Protein AF-A0A843MIG0-F1 (afdb_monomer_lite)

pLDDT: mean 86.71, std 9.99, range [54.41, 96.5]

Radius of gyration: 12.42 Å; chains: 1; bounding box: 36×25×33 Å

Secondary structure (DSSP, 8-state):
-HHHHHH--TT-EEEEEETTEEEEEEEEEEE--BTTTTB--EEEEEE--SS---EEEEEHHHHTTTEEEEEEEETTEEEEEE---

Sequence (85 aa):
IEYVRETVQIRDILEISYNRILAPGEVLNIISEDEETGEGLRVSLQLNGEILNQVVDVDFKEIKDDLLELRHIKGDKITIVEVYD

Structure (mmCIF, N/CA/C/O backbone):
data_AF-A0A843MIG0-F1
#
_entry.id   AF-A0A843MIG0-F1
#
loop_
_atom_site.group_PDB
_atom_site.id
_atom_site.type_symbol
_atom_site.label_atom_id
_atom_site.label_alt_id
_atom_site.label_comp_id
_atom_site.label_asym_id
_atom_site.label_entity_id
_atom_site.label_seq_id
_atom_site.pdbx_PDB_ins_code
_atom_site.Cartn_x
_atom_site.Cartn_y
_atom_site.Cartn_z
_atom_site.occupancy
_atom_site.B_iso_or_equiv
_atom_site.auth_seq_id
_atom_site.auth_comp_id
_atom_site.auth_asym_id
_atom_site.auth_atom_id
_atom_site.pdbx_PDB_model_num
ATOM 1 N N . ILE A 1 1 ? 0.786 2.313 -9.333 1.00 83.31 1 ILE A N 1
ATOM 2 C CA . ILE A 1 1 ? 1.867 2.862 -8.472 1.00 83.31 1 ILE A CA 1
ATOM 3 C C . ILE A 1 1 ? 1.703 4.366 -8.266 1.00 83.31 1 ILE A C 1
ATOM 5 O O . ILE A 1 1 ? 1.591 4.765 -7.117 1.00 83.31 1 ILE A O 1
ATOM 9 N N . GLU A 1 2 ? 1.586 5.174 -9.330 1.00 87.56 2 GLU A N 1
ATOM 10 C CA . GLU A 1 2 ? 1.400 6.643 -9.250 1.00 87.56 2 GLU A CA 1
ATOM 11 C C . GLU A 1 2 ? 0.382 7.090 -8.189 1.00 87.56 2 GLU A C 1
ATOM 13 O O . GLU A 1 2 ? 0.688 7.894 -7.318 1.00 87.56 2 GLU A O 1
ATOM 18 N N . TYR A 1 3 ? -0.801 6.469 -8.184 1.00 90.69 3 TYR A N 1
ATOM 19 C CA . TYR A 1 3 ? -1.849 6.772 -7.209 1.00 90.69 3 TYR A CA 1
ATOM 20 C C . TYR A 1 3 ? -1.380 6.666 -5.749 1.00 90.69 3 TYR A C 1
ATOM 22 O O . TYR A 1 3 ? -1.714 7.518 -4.928 1.00 90.69 3 TYR A O 1
ATOM 30 N N . VAL A 1 4 ? -0.602 5.627 -5.420 1.00 89.81 4 VAL A N 1
ATOM 31 C CA . VAL A 1 4 ? -0.071 5.432 -4.064 1.00 89.81 4 VAL A CA 1
ATOM 32 C C . VAL A 1 4 ? 0.877 6.576 -3.721 1.00 89.81 4 VAL A C 1
ATOM 34 O O . VAL A 1 4 ? 0.750 7.166 -2.655 1.00 89.81 4 VAL A O 1
ATOM 37 N N . ARG A 1 5 ? 1.759 6.943 -4.656 1.00 90.25 5 ARG A N 1
ATOM 38 C CA . ARG A 1 5 ? 2.734 8.024 -4.486 1.00 90.25 5 ARG A CA 1
ATOM 39 C C . ARG A 1 5 ? 2.070 9.381 -4.238 1.00 90.25 5 ARG A C 1
ATOM 41 O O . ARG A 1 5 ? 2.521 10.136 -3.384 1.00 90.25 5 ARG A O 1
ATOM 48 N N . GLU A 1 6 ? 1.014 9.695 -4.981 1.00 92.69 6 GLU A N 1
ATOM 49 C CA . GLU A 1 6 ? 0.403 11.029 -4.961 1.00 92.69 6 GLU A CA 1
ATOM 50 C C . GLU A 1 6 ? -0.698 11.192 -3.906 1.00 92.69 6 GLU A C 1
ATOM 52 O O . GLU A 1 6 ? -0.969 12.309 -3.464 1.00 92.69 6 GLU A O 1
ATOM 57 N N . THR A 1 7 ? -1.371 10.100 -3.525 1.00 93.69 7 THR A N 1
ATOM 58 C CA . THR A 1 7 ? -2.635 10.181 -2.770 1.00 93.69 7 THR A CA 1
ATOM 59 C C . THR A 1 7 ? -2.581 9.533 -1.391 1.00 93.69 7 THR A C 1
ATOM 61 O O . THR A 1 7 ? -3.304 9.976 -0.496 1.00 93.69 7 THR A O 1
ATOM 64 N N . VAL A 1 8 ? -1.781 8.481 -1.209 1.00 93.94 8 VAL A N 1
ATOM 65 C CA . VAL A 1 8 ? -1.758 7.721 0.048 1.00 93.94 8 VAL A CA 1
ATOM 66 C C . VAL A 1 8 ? -0.906 8.449 1.078 1.00 93.94 8 VAL A C 1
ATOM 68 O O . VAL A 1 8 ? 0.177 8.946 0.777 1.00 93.94 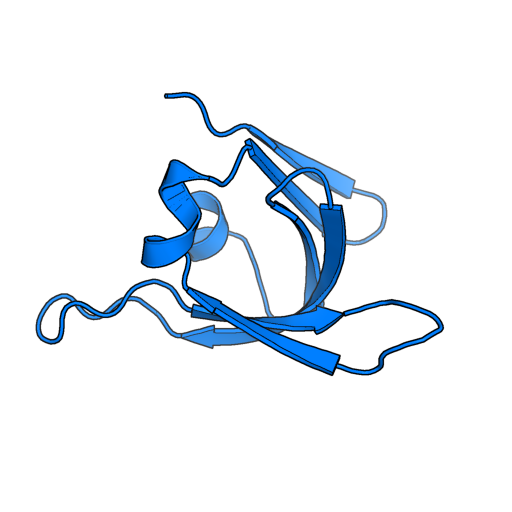8 VAL A O 1
ATOM 71 N N . GLN A 1 9 ? -1.398 8.515 2.312 1.00 95.44 9 GLN A N 1
ATOM 72 C CA . GLN A 1 9 ? -0.733 9.186 3.422 1.00 95.44 9 GLN A CA 1
ATOM 73 C C . GLN A 1 9 ? -0.525 8.234 4.601 1.00 95.44 9 GLN A C 1
ATOM 75 O O . GLN A 1 9 ? -1.192 7.210 4.735 1.00 95.44 9 GLN A O 1
ATOM 80 N N . ILE A 1 10 ? 0.393 8.597 5.500 1.00 95.75 10 ILE A N 1
ATOM 81 C CA . ILE A 1 10 ? 0.555 7.903 6.783 1.00 95.75 10 ILE A CA 1
ATOM 82 C C . ILE A 1 10 ? -0.790 7.923 7.527 1.00 95.75 10 ILE A C 1
ATOM 84 O O . ILE A 1 10 ? -1.452 8.963 7.577 1.00 95.75 10 ILE A O 1
ATOM 88 N N . ARG A 1 11 ? -1.151 6.789 8.137 1.00 94.44 11 ARG A N 1
ATOM 89 C CA . ARG A 1 11 ? -2.434 6.471 8.793 1.00 94.44 11 ARG A CA 1
ATOM 90 C C . ARG A 1 11 ? -3.617 6.190 7.872 1.00 94.44 11 ARG A C 1
ATOM 92 O O . ARG A 1 11 ? -4.688 5.848 8.374 1.00 94.44 11 ARG A O 1
ATOM 99 N N . ASP A 1 12 ? -3.464 6.323 6.557 1.00 95.00 12 ASP A N 1
ATOM 100 C CA . ASP A 1 12 ? -4.476 5.787 5.649 1.00 95.00 12 ASP A CA 1
ATOM 101 C C . ASP A 1 12 ? -4.469 4.249 5.728 1.00 95.00 12 ASP A C 1
ATOM 103 O O . ASP A 1 12 ? -3.462 3.632 6.091 1.00 95.00 12 ASP A O 1
ATOM 107 N N . ILE A 1 13 ? -5.601 3.619 5.405 1.00 94.50 13 ILE A N 1
ATOM 108 C CA . ILE A 1 13 ? -5.693 2.160 5.330 1.00 94.50 13 ILE A CA 1
ATOM 109 C C . ILE A 1 13 ? -5.531 1.737 3.871 1.00 94.50 13 ILE A C 1
ATOM 111 O O . ILE A 1 13 ? -6.281 2.180 2.994 1.00 94.50 13 ILE A O 1
ATOM 115 N N . LEU A 1 14 ? -4.574 0.848 3.624 1.00 93.56 14 LEU A N 1
ATOM 116 C CA . LEU A 1 14 ? -4.410 0.163 2.350 1.00 93.56 14 LEU A CA 1
ATOM 117 C C . LEU A 1 14 ? -4.793 -1.305 2.494 1.00 93.56 14 LEU A C 1
ATOM 119 O O . LEU A 1 14 ? -4.333 -1.978 3.408 1.00 93.56 14 LEU A O 1
ATOM 123 N N . GLU A 1 15 ? -5.597 -1.812 1.567 1.00 91.62 15 GLU A N 1
ATOM 124 C CA . GLU A 1 15 ? -5.806 -3.245 1.375 1.00 91.62 15 GLU A CA 1
ATOM 125 C C . GLU A 1 15 ? -5.148 -3.663 0.064 1.00 91.62 15 GLU A C 1
ATOM 127 O O . GLU A 1 15 ? -5.512 -3.180 -1.012 1.00 91.62 15 GLU A O 1
ATOM 132 N N . ILE A 1 16 ? -4.154 -4.542 0.173 1.00 88.12 16 ILE A N 1
ATOM 133 C CA . ILE A 1 16 ? -3.428 -5.086 -0.973 1.00 88.12 16 ILE A CA 1
ATOM 134 C C . ILE A 1 16 ? -3.971 -6.480 -1.272 1.00 88.12 16 ILE A C 1
ATOM 136 O O . ILE A 1 16 ? -4.037 -7.328 -0.380 1.00 88.12 16 ILE A O 1
ATOM 140 N N . SER A 1 17 ? -4.336 -6.714 -2.533 1.00 84.00 17 SER A N 1
ATOM 141 C CA . SER A 1 17 ? -4.668 -8.040 -3.049 1.00 84.00 17 SER A CA 1
ATOM 142 C C . SER A 1 17 ? -3.443 -8.635 -3.742 1.00 84.00 17 SER A C 1
ATOM 144 O O . SER A 1 17 ? -3.160 -8.323 -4.899 1.00 84.00 17 SER A O 1
ATOM 146 N N . TYR A 1 18 ? -2.703 -9.481 -3.023 1.00 71.44 18 TYR A N 1
ATOM 147 C CA . TYR A 1 18 ? -1.510 -10.170 -3.528 1.00 71.44 18 TYR A CA 1
ATOM 148 C C . TYR A 1 18 ? -1.686 -11.679 -3.361 1.00 71.44 18 TYR A C 1
ATOM 150 O O . TYR A 1 18 ? -2.090 -12.145 -2.294 1.00 71.44 18 TYR A O 1
ATOM 158 N N . ASN A 1 19 ? -1.436 -12.468 -4.412 1.00 67.88 19 ASN A N 1
ATOM 159 C CA . ASN A 1 19 ? -1.644 -13.926 -4.397 1.00 67.88 19 ASN A CA 1
ATOM 160 C C . ASN A 1 19 ? -3.030 -14.366 -3.866 1.00 67.88 19 ASN A C 1
ATOM 162 O O . ASN A 1 19 ? -3.167 -15.427 -3.255 1.00 67.88 19 ASN A O 1
ATOM 166 N N . ARG A 1 20 ? -4.078 -13.565 -4.124 1.00 70.38 20 ARG A N 1
ATOM 167 C CA . ARG A 1 20 ? -5.470 -13.766 -3.653 1.00 70.38 20 ARG A CA 1
ATOM 168 C C . ARG A 1 20 ? -5.672 -13.653 -2.135 1.00 70.38 20 ARG A C 1
ATOM 170 O O . ARG A 1 20 ? -6.735 -14.023 -1.639 1.00 70.38 20 ARG A O 1
ATOM 177 N N . ILE A 1 21 ? -4.685 -13.141 -1.406 1.00 74.25 21 ILE A N 1
ATOM 178 C CA . ILE A 1 21 ? -4.816 -12.752 -0.002 1.00 74.25 21 ILE A CA 1
ATOM 179 C C . ILE A 1 21 ? -5.120 -11.255 0.033 1.00 74.25 21 ILE A C 1
ATOM 181 O O . ILE A 1 21 ? -4.399 -10.464 -0.572 1.00 74.25 21 ILE A O 1
ATOM 185 N N . LEU A 1 22 ? -6.189 -10.882 0.739 1.00 82.38 22 LEU A N 1
ATOM 186 C CA . LEU A 1 22 ? -6.503 -9.490 1.050 1.00 82.38 22 LEU A CA 1
ATOM 187 C C . LEU A 1 22 ? -5.834 -9.131 2.374 1.00 82.38 22 LEU A C 1
ATOM 189 O O . LEU A 1 22 ? -6.160 -9.711 3.412 1.00 82.38 22 LEU A O 1
ATOM 193 N N . ALA A 1 23 ? -4.888 -8.201 2.323 1.00 85.50 23 ALA A N 1
ATOM 194 C CA . ALA A 1 23 ? -4.135 -7.754 3.485 1.00 85.50 23 ALA A CA 1
ATOM 195 C C . ALA A 1 23 ? -4.416 -6.266 3.752 1.00 85.50 23 ALA A C 1
ATOM 197 O O . ALA A 1 23 ? -3.758 -5.412 3.151 1.00 85.50 23 ALA A O 1
ATOM 198 N N . PRO A 1 24 ? -5.394 -5.934 4.619 1.00 90.31 24 PRO A N 1
ATOM 199 C CA . PRO A 1 24 ? -5.607 -4.568 5.073 1.00 90.31 24 PRO A CA 1
ATOM 200 C C . PRO A 1 24 ? -4.563 -4.180 6.124 1.00 90.31 24 PRO A C 1
ATOM 202 O O . PRO A 1 24 ? -4.303 -4.931 7.068 1.00 90.31 24 PRO A O 1
ATOM 205 N N . GLY A 1 25 ? -4.005 -2.981 6.007 1.00 92.19 25 GLY A N 1
ATOM 206 C CA . GLY A 1 25 ? -3.084 -2.434 6.991 1.00 92.19 25 GLY A CA 1
ATOM 207 C C . GLY A 1 25 ? -3.043 -0.912 7.017 1.00 92.19 25 GLY A C 1
ATOM 208 O O . GLY A 1 25 ? -3.324 -0.246 6.020 1.00 92.19 25 GLY A O 1
ATOM 209 N N . GLU A 1 26 ? -2.704 -0.369 8.183 1.00 94.19 26 GLU A N 1
ATOM 210 C CA . GLU A 1 26 ? -2.458 1.059 8.371 1.00 94.19 26 GLU A CA 1
ATOM 211 C C . GLU A 1 26 ? -1.062 1.430 7.868 1.00 94.19 26 GLU A C 1
ATOM 213 O O . GLU A 1 26 ? -0.070 0.786 8.211 1.00 94.19 26 GLU A O 1
ATOM 218 N N . VAL A 1 27 ? -0.974 2.491 7.070 1.00 95.44 27 VAL A N 1
ATOM 219 C CA . VAL A 1 27 ? 0.298 3.007 6.563 1.00 95.44 27 VAL A CA 1
ATOM 220 C C . VAL A 1 27 ? 1.092 3.652 7.696 1.00 95.44 27 VAL A C 1
ATOM 222 O O . VAL A 1 27 ? 0.687 4.674 8.247 1.00 95.44 27 VAL A O 1
ATOM 225 N N . LEU A 1 28 ? 2.260 3.095 8.008 1.00 96.19 28 LEU A N 1
ATOM 226 C CA . LEU A 1 28 ? 3.176 3.638 9.013 1.00 96.19 28 LEU A CA 1
ATOM 227 C C . LEU A 1 28 ? 4.230 4.563 8.409 1.00 96.19 28 LEU A C 1
ATOM 229 O O . LEU A 1 28 ? 4.627 5.545 9.036 1.00 96.19 28 LEU A O 1
ATOM 233 N N . ASN A 1 29 ? 4.704 4.236 7.209 1.00 96.50 29 ASN A N 1
ATOM 234 C CA . ASN A 1 29 ? 5.776 4.961 6.544 1.00 96.50 29 ASN A CA 1
ATOM 235 C C . ASN A 1 29 ? 5.680 4.806 5.022 1.00 96.50 29 ASN A C 1
ATOM 237 O O . ASN A 1 29 ? 5.186 3.791 4.531 1.00 96.50 29 ASN A O 1
ATOM 241 N N . ILE A 1 30 ? 6.182 5.804 4.296 1.00 95.75 30 ILE A N 1
ATOM 242 C CA . ILE A 1 30 ? 6.293 5.804 2.835 1.00 95.75 30 ILE A CA 1
ATOM 243 C C . ILE A 1 30 ? 7.697 6.298 2.489 1.00 95.75 30 ILE A C 1
ATOM 245 O O . ILE A 1 30 ? 8.087 7.394 2.892 1.00 95.75 30 ILE A O 1
ATOM 249 N N . ILE A 1 31 ? 8.451 5.490 1.750 1.00 94.94 31 ILE A N 1
ATOM 250 C CA . ILE A 1 31 ? 9.775 5.831 1.232 1.00 94.94 31 ILE A CA 1
ATOM 251 C C . ILE A 1 31 ? 9.648 5.953 -0.282 1.00 94.94 31 ILE A C 1
ATOM 253 O O . ILE A 1 31 ? 9.254 4.997 -0.953 1.00 94.94 31 ILE A O 1
ATOM 257 N N . SER A 1 32 ? 9.947 7.144 -0.798 1.00 91.44 32 SER A N 1
ATOM 258 C CA . SER A 1 32 ? 9.926 7.434 -2.232 1.00 91.44 32 SER A CA 1
ATOM 259 C C . SER A 1 32 ? 10.953 6.604 -2.998 1.00 91.44 32 SER A C 1
ATOM 261 O O . SER A 1 32 ? 11.972 6.199 -2.447 1.00 91.44 32 SER A O 1
ATOM 263 N N . GLU A 1 33 ? 10.681 6.409 -4.285 1.00 90.31 33 GLU A N 1
ATOM 264 C CA . GLU A 1 33 ? 11.614 5.793 -5.230 1.00 90.31 33 GLU A CA 1
ATOM 265 C C . GLU A 1 33 ? 12.916 6.588 -5.338 1.00 90.31 33 GLU A C 1
ATOM 267 O O . GLU A 1 33 ? 12.926 7.816 -5.206 1.00 90.31 33 GLU A O 1
ATOM 272 N N . ASP A 1 34 ? 13.992 5.875 -5.649 1.00 88.38 34 ASP A N 1
ATOM 273 C CA . ASP A 1 34 ? 15.302 6.447 -5.934 1.00 88.38 34 ASP A CA 1
ATOM 274 C C . ASP A 1 34 ? 15.803 5.894 -7.275 1.00 88.38 34 ASP A C 1
ATOM 276 O O . ASP A 1 34 ? 16.083 4.703 -7.425 1.00 88.38 34 ASP A O 1
ATOM 280 N N . GLU A 1 35 ? 15.885 6.773 -8.275 1.00 84.00 35 GLU A N 1
ATOM 281 C CA . GLU A 1 35 ? 16.320 6.419 -9.627 1.00 84.00 35 GLU A CA 1
ATOM 282 C C . GLU A 1 35 ? 17.826 6.120 -9.718 1.00 84.00 35 GLU A C 1
ATOM 284 O O . GLU A 1 35 ? 18.236 5.362 -10.598 1.00 84.00 35 GLU A O 1
ATOM 289 N N . GLU A 1 36 ? 18.653 6.674 -8.823 1.00 88.25 36 GLU A N 1
ATOM 290 C CA . GLU A 1 36 ? 20.104 6.452 -8.824 1.00 88.25 36 GLU A CA 1
ATOM 291 C C . GLU A 1 36 ? 20.451 5.065 -8.276 1.00 88.25 36 GLU A C 1
ATOM 293 O O . GLU A 1 36 ? 21.328 4.379 -8.808 1.00 88.25 36 GLU A O 1
ATOM 298 N N . THR A 1 37 ? 19.751 4.637 -7.225 1.00 86.44 37 THR A N 1
ATOM 299 C CA . THR A 1 37 ? 19.950 3.322 -6.595 1.00 86.44 37 THR A CA 1
ATOM 300 C C . THR A 1 37 ? 19.038 2.239 -7.176 1.00 86.44 37 THR A C 1
ATOM 302 O O . THR A 1 37 ? 19.331 1.046 -7.057 1.00 86.44 37 THR A O 1
ATOM 305 N N . GLY A 1 38 ? 17.963 2.638 -7.859 1.00 85.25 38 GLY A N 1
ATOM 306 C CA . GLY A 1 38 ? 16.967 1.751 -8.449 1.00 85.25 38 GLY A CA 1
ATOM 307 C C . GLY A 1 38 ? 15.945 1.213 -7.445 1.00 85.25 38 GLY A C 1
ATOM 308 O O . GLY A 1 38 ? 15.280 0.218 -7.755 1.00 85.25 38 GLY A O 1
ATOM 309 N N . GLU A 1 39 ? 15.809 1.820 -6.267 1.00 86.75 39 GLU A N 1
ATOM 310 C CA . GLU A 1 39 ? 14.826 1.415 -5.259 1.00 86.75 39 GLU A CA 1
ATOM 311 C C . GLU A 1 39 ? 13.396 1.821 -5.650 1.00 86.75 39 GLU A C 1
ATOM 313 O O . GLU A 1 39 ? 13.159 2.895 -6.208 1.00 86.75 39 GLU A O 1
ATOM 318 N N . GLY A 1 40 ? 12.439 0.925 -5.384 1.00 91.06 40 GLY A N 1
ATOM 319 C CA . GLY A 1 40 ? 11.016 1.144 -5.632 1.00 91.06 40 GLY A CA 1
ATOM 320 C C . GLY A 1 40 ? 10.319 1.940 -4.528 1.00 91.06 40 GLY A C 1
ATOM 321 O O . GLY A 1 40 ? 10.887 2.197 -3.468 1.00 91.06 40 GLY A O 1
ATOM 322 N N . LEU A 1 41 ? 9.055 2.308 -4.761 1.00 93.31 41 LEU A N 1
ATOM 323 C CA . LEU A 1 41 ? 8.212 2.935 -3.742 1.00 93.31 41 LEU A CA 1
ATOM 324 C C . LEU A 1 41 ? 7.953 1.907 -2.638 1.00 93.31 41 LEU A C 1
ATOM 326 O O . LEU A 1 41 ? 7.287 0.899 -2.887 1.00 93.31 41 LEU A O 1
ATOM 330 N N . ARG A 1 42 ? 8.439 2.168 -1.421 1.00 95.19 42 ARG A N 1
ATOM 331 C CA . ARG A 1 42 ? 8.249 1.266 -0.279 1.00 95.19 42 ARG A CA 1
ATOM 332 C C . ARG A 1 42 ? 7.232 1.824 0.699 1.00 95.19 42 ARG A C 1
ATOM 334 O O . ARG A 1 42 ? 7.310 2.986 1.093 1.00 95.19 42 ARG A O 1
ATOM 341 N N . VAL A 1 43 ? 6.293 0.984 1.116 1.00 94.69 43 VAL A N 1
ATOM 342 C CA . VAL A 1 43 ? 5.263 1.340 2.096 1.00 94.69 43 VAL A CA 1
ATOM 343 C C . VAL A 1 43 ? 5.284 0.340 3.239 1.00 94.69 43 VAL A C 1
ATOM 345 O O . VAL A 1 43 ? 5.117 -0.859 3.023 1.00 94.69 43 VAL A O 1
ATOM 348 N N . SER A 1 44 ? 5.453 0.842 4.459 1.00 94.94 44 SER A N 1
ATOM 349 C CA . SER A 1 44 ? 5.350 0.032 5.672 1.00 94.94 44 SER A CA 1
ATOM 350 C C . SER A 1 44 ? 3.891 -0.020 6.117 1.00 94.94 44 SER A C 1
ATOM 352 O O . SER A 1 44 ? 3.290 1.026 6.377 1.00 94.94 44 SER A O 1
ATOM 354 N N . LEU A 1 45 ? 3.324 -1.219 6.231 1.00 93.12 45 LEU A N 1
ATOM 355 C CA . LEU A 1 45 ? 1.944 -1.449 6.652 1.00 93.12 45 LEU A CA 1
ATOM 356 C C . LEU A 1 45 ? 1.904 -2.186 7.989 1.00 93.12 45 LEU A C 1
ATOM 358 O O . LEU A 1 45 ? 2.488 -3.259 8.132 1.00 93.12 45 LEU A O 1
ATOM 362 N N . GLN A 1 46 ? 1.161 -1.645 8.950 1.00 92.25 46 GLN A N 1
ATOM 363 C CA . GLN A 1 46 ? 0.717 -2.381 10.128 1.00 92.25 46 GLN A CA 1
ATOM 364 C C . GLN A 1 46 ? -0.527 -3.180 9.747 1.00 92.25 46 GLN A C 1
ATOM 366 O O . GLN A 1 46 ? -1.596 -2.600 9.577 1.00 92.25 46 GLN A O 1
ATOM 371 N N . LEU A 1 47 ? -0.403 -4.499 9.599 1.00 89.62 47 LEU A N 1
ATOM 372 C CA . LEU A 1 47 ? -1.537 -5.334 9.202 1.00 89.62 47 LEU A CA 1
ATOM 373 C C . LEU A 1 47 ? -2.597 -5.394 10.308 1.00 89.62 47 LEU A C 1
ATOM 375 O O . LEU A 1 47 ? -2.280 -5.570 11.487 1.00 89.62 47 LEU A O 1
ATOM 379 N N . ASN A 1 48 ? -3.861 -5.285 9.901 1.00 75.50 48 ASN A N 1
ATOM 380 C CA . ASN A 1 48 ? -5.022 -5.340 10.779 1.00 75.50 48 ASN A CA 1
ATOM 381 C C . ASN A 1 48 ? -5.548 -6.785 10.815 1.00 75.50 48 ASN A C 1
ATOM 383 O O . ASN A 1 48 ? -6.287 -7.201 9.925 1.00 75.50 48 ASN A O 1
ATOM 387 N N . GLY A 1 49 ? -5.168 -7.574 11.825 1.00 67.50 49 GLY A N 1
ATOM 388 C CA . GLY A 1 49 ? -5.643 -8.954 11.972 1.00 67.50 49 GLY A CA 1
ATOM 389 C C . GLY A 1 49 ? -5.448 -9.536 13.374 1.00 67.50 49 GLY A C 1
ATOM 390 O O . GLY A 1 49 ? -4.535 -9.153 14.097 1.00 67.50 49 GLY A O 1
ATOM 391 N N . GLU A 1 50 ? -6.297 -10.497 13.755 1.00 56.16 50 GLU A N 1
ATOM 392 C CA . GLU A 1 50 ? -6.336 -11.079 15.111 1.00 56.16 50 GLU A CA 1
ATOM 393 C C . GLU A 1 50 ? -5.105 -11.929 15.485 1.00 56.16 50 GLU A C 1
ATOM 395 O O . GLU A 1 50 ? -4.891 -12.208 16.663 1.00 56.16 50 GLU A O 1
ATOM 400 N N . ILE A 1 51 ? -4.295 -12.361 14.511 1.00 54.41 51 ILE A N 1
ATOM 401 C CA . ILE A 1 51 ? -3.241 -13.371 14.731 1.00 54.41 51 ILE A CA 1
ATOM 402 C C . ILE A 1 51 ? -1.825 -12.783 14.609 1.00 54.41 51 ILE A C 1
ATOM 404 O O . ILE A 1 51 ? -0.883 -13.342 15.169 1.00 54.41 51 ILE A O 1
ATOM 408 N N . LEU A 1 52 ? -1.643 -11.638 13.941 1.00 54.72 52 LEU A N 1
ATOM 409 C CA . LEU A 1 52 ? -0.321 -11.068 13.668 1.00 54.72 52 LEU A CA 1
ATOM 410 C C . LEU A 1 52 ? -0.372 -9.532 13.667 1.00 54.72 52 LEU A C 1
ATOM 412 O O . LEU A 1 52 ? -0.653 -8.918 12.644 1.00 54.72 52 LEU A O 1
ATOM 416 N N . ASN A 1 53 ? -0.015 -8.913 14.799 1.00 61.38 53 ASN A N 1
ATOM 417 C CA . ASN A 1 53 ? 0.452 -7.521 14.837 1.00 61.38 53 ASN A CA 1
ATOM 418 C C . ASN A 1 53 ? 1.822 -7.447 14.138 1.00 61.38 53 ASN A C 1
ATOM 420 O O . ASN A 1 53 ? 2.860 -7.333 14.789 1.00 61.38 53 ASN A O 1
ATOM 424 N N . GLN A 1 54 ? 1.835 -7.594 12.815 1.00 83.50 54 GLN A N 1
ATOM 425 C CA . GLN A 1 54 ? 3.035 -7.540 11.990 1.00 83.50 54 GLN A CA 1
ATOM 426 C C . GLN A 1 54 ? 3.095 -6.218 11.237 1.00 83.50 54 GLN A C 1
ATOM 428 O O . GLN A 1 54 ? 2.104 -5.772 10.658 1.00 83.50 54 GLN A O 1
ATOM 433 N N . VAL A 1 55 ? 4.284 -5.623 11.246 1.00 89.75 55 VAL A N 1
ATOM 434 C CA . VAL A 1 55 ? 4.662 -4.580 10.298 1.00 89.75 55 VAL A CA 1
ATOM 435 C C . VAL A 1 55 ? 5.321 -5.274 9.117 1.00 89.75 55 VAL A C 1
ATOM 437 O O . VAL A 1 55 ? 6.246 -6.064 9.312 1.00 89.75 55 VAL A O 1
ATOM 440 N N . VAL A 1 56 ? 4.829 -5.000 7.914 1.00 89.38 56 VAL A N 1
ATOM 441 C CA . VAL A 1 56 ? 5.410 -5.492 6.662 1.00 89.38 56 VAL A CA 1
ATOM 442 C C . VAL A 1 56 ? 5.845 -4.312 5.808 1.00 89.38 56 VAL A C 1
ATOM 444 O 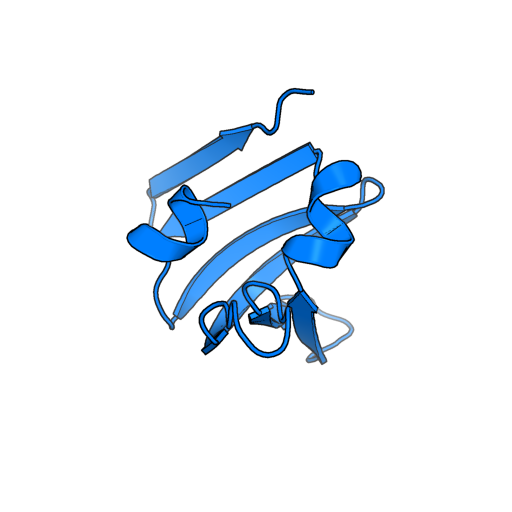O . VAL A 1 56 ? 5.135 -3.312 5.737 1.00 89.38 56 VAL A O 1
ATOM 447 N N . ASP A 1 57 ? 6.992 -4.439 5.153 1.00 91.62 57 ASP A N 1
ATOM 448 C CA . ASP A 1 57 ? 7.456 -3.475 4.160 1.00 91.62 57 ASP A CA 1
ATOM 449 C C . ASP A 1 57 ? 7.129 -4.010 2.771 1.00 91.62 57 ASP A C 1
ATOM 451 O O . ASP A 1 57 ? 7.541 -5.109 2.399 1.00 91.62 57 ASP A O 1
ATOM 455 N N . VAL A 1 58 ? 6.354 -3.239 2.017 1.00 90.25 58 VAL A N 1
ATOM 456 C CA . VAL A 1 58 ? 5.932 -3.590 0.664 1.00 90.25 58 VAL A CA 1
ATOM 457 C C . VAL A 1 58 ? 6.701 -2.734 -0.324 1.00 90.25 58 VAL A C 1
ATOM 459 O O . VAL A 1 58 ? 6.526 -1.516 -0.336 1.00 90.25 58 VAL A O 1
ATOM 462 N N . ASP A 1 59 ? 7.519 -3.361 -1.168 1.00 91.62 59 ASP A N 1
ATOM 463 C CA . ASP A 1 59 ? 8.141 -2.705 -2.317 1.00 91.62 59 ASP A CA 1
ATOM 464 C C . ASP A 1 59 ? 7.225 -2.832 -3.542 1.00 91.62 59 ASP A C 1
ATOM 466 O O . ASP A 1 59 ? 7.069 -3.903 -4.136 1.00 91.62 59 ASP A O 1
ATOM 470 N N . PHE A 1 60 ? 6.594 -1.722 -3.929 1.00 89.69 60 PHE A N 1
ATOM 471 C CA . PHE A 1 60 ? 5.661 -1.695 -5.054 1.00 89.69 60 PHE A CA 1
ATOM 472 C C . PHE A 1 60 ? 6.331 -1.974 -6.394 1.00 89.69 60 PHE A C 1
ATOM 474 O O . PHE A 1 60 ? 5.627 -2.329 -7.334 1.00 89.69 60 PHE A O 1
ATOM 481 N N . LYS A 1 61 ? 7.656 -1.843 -6.512 1.00 88.44 61 LYS A N 1
ATOM 482 C CA . LYS A 1 61 ? 8.372 -2.234 -7.728 1.00 88.44 61 LYS A CA 1
ATOM 483 C C . LYS A 1 61 ? 8.469 -3.751 -7.860 1.00 88.44 61 LYS A C 1
ATOM 485 O O . LYS A 1 61 ? 8.440 -4.238 -8.988 1.00 88.44 61 LYS A O 1
ATOM 490 N N . GLU A 1 62 ? 8.566 -4.475 -6.746 1.00 88.12 62 GLU A N 1
ATOM 491 C CA . GLU A 1 62 ? 8.651 -5.941 -6.732 1.00 88.12 62 GLU A CA 1
ATOM 492 C C . GLU A 1 62 ? 7.286 -6.599 -6.931 1.00 88.12 62 GLU A C 1
ATOM 494 O O . GLU A 1 62 ? 7.182 -7.583 -7.655 1.00 88.12 62 GLU A O 1
ATOM 499 N N . ILE A 1 63 ? 6.231 -6.042 -6.329 1.00 85.44 63 ILE A N 1
ATOM 500 C CA . ILE A 1 63 ? 4.896 -6.655 -6.383 1.00 85.44 63 ILE A CA 1
ATOM 501 C C . ILE A 1 63 ? 4.042 -6.186 -7.565 1.00 85.44 63 ILE A C 1
ATOM 503 O O . ILE A 1 63 ? 2.940 -6.696 -7.734 1.00 85.44 63 ILE A O 1
ATOM 507 N N . LYS A 1 64 ? 4.494 -5.207 -8.364 1.00 84.88 64 LYS A N 1
ATOM 508 C CA . LYS A 1 64 ? 3.669 -4.572 -9.413 1.00 84.88 64 LYS A CA 1
ATOM 509 C C . LYS A 1 64 ? 3.064 -5.558 -10.413 1.00 84.88 64 LYS A C 1
ATOM 511 O O . LYS A 1 64 ? 1.937 -5.334 -10.832 1.00 84.88 64 LYS A O 1
ATOM 516 N N . ASP A 1 65 ? 3.804 -6.606 -10.775 1.00 85.38 65 ASP A N 1
ATOM 517 C CA . ASP A 1 65 ? 3.413 -7.555 -11.825 1.00 85.38 65 ASP A CA 1
ATOM 518 C C . ASP A 1 65 ? 2.411 -8.599 -11.284 1.00 85.38 65 ASP A C 1
ATOM 520 O O . ASP A 1 65 ? 1.659 -9.210 -12.035 1.00 85.38 65 ASP A O 1
ATOM 524 N N . ASP A 1 66 ? 2.361 -8.761 -9.960 1.00 84.19 66 ASP A N 1
ATOM 525 C CA . ASP A 1 66 ? 1.466 -9.674 -9.240 1.00 84.19 66 ASP A CA 1
ATOM 526 C C . ASP A 1 66 ? 0.298 -8.937 -8.550 1.00 84.19 66 ASP A C 1
ATOM 528 O O . ASP A 1 66 ? -0.602 -9.559 -7.970 1.00 84.19 66 ASP A O 1
ATOM 532 N N . LEU A 1 67 ? 0.331 -7.602 -8.538 1.00 85.00 67 LEU A N 1
ATOM 533 C CA . LEU A 1 67 ? -0.659 -6.764 -7.879 1.00 85.00 67 LEU A CA 1
ATOM 534 C C . LEU A 1 67 ? -1.934 -6.752 -8.719 1.00 85.00 67 LEU A C 1
ATOM 536 O O . LEU A 1 67 ? -1.962 -6.178 -9.799 1.00 85.00 67 LEU A O 1
ATOM 540 N N . LEU A 1 68 ? -3.007 -7.343 -8.196 1.00 84.25 68 LEU A N 1
ATOM 541 C CA . LEU A 1 68 ? -4.296 -7.385 -8.895 1.00 84.25 68 LEU A CA 1
ATOM 542 C C . LEU A 1 68 ? -5.114 -6.112 -8.647 1.00 84.25 68 LEU A C 1
ATOM 544 O O . LEU A 1 68 ? -5.695 -5.520 -9.552 1.00 84.25 68 LEU A O 1
ATOM 548 N N . GLU A 1 69 ? -5.180 -5.707 -7.382 1.00 88.56 69 GLU A N 1
ATOM 549 C CA . GLU A 1 69 ? -6.029 -4.615 -6.922 1.00 88.56 69 GLU A CA 1
ATOM 550 C C . GLU A 1 69 ? -5.432 -3.993 -5.659 1.00 88.56 69 GLU A C 1
ATOM 552 O O . GLU A 1 69 ? -4.897 -4.693 -4.790 1.00 88.56 69 GLU A O 1
ATOM 557 N N . LEU A 1 70 ? -5.571 -2.674 -5.545 1.00 91.19 70 LEU A N 1
ATOM 558 C CA . LEU A 1 70 ? -5.298 -1.921 -4.330 1.00 91.19 70 LEU A CA 1
ATOM 559 C C . LEU A 1 70 ? -6.544 -1.135 -3.929 1.00 91.19 70 LEU A C 1
ATOM 561 O O . LEU A 1 70 ? -7.103 -0.386 -4.732 1.00 91.19 70 LEU A O 1
ATOM 565 N N . ARG A 1 71 ? -6.956 -1.256 -2.666 1.00 93.69 71 ARG A N 1
ATOM 566 C CA . ARG A 1 71 ? -8.002 -0.403 -2.095 1.00 93.69 71 ARG A CA 1
ATOM 567 C C . ARG A 1 71 ? -7.396 0.575 -1.113 1.00 93.69 71 ARG A C 1
ATOM 569 O O . ARG A 1 71 ? -6.687 0.186 -0.192 1.00 93.69 71 ARG A O 1
ATOM 576 N N . HIS A 1 72 ? -7.727 1.844 -1.289 1.00 95.31 72 HIS A N 1
ATOM 577 C CA . HIS A 1 72 ? -7.406 2.908 -0.355 1.00 95.31 72 HIS A CA 1
ATOM 578 C C . HIS A 1 72 ? -8.675 3.311 0.395 1.00 95.31 72 HIS A C 1
ATOM 580 O O . HIS A 1 72 ? -9.644 3.787 -0.205 1.00 95.31 72 HIS A O 1
ATOM 586 N N . ILE A 1 73 ? -8.670 3.097 1.708 1.00 93.81 73 ILE A N 1
ATOM 587 C CA . ILE A 1 73 ? -9.805 3.335 2.597 1.00 93.81 73 ILE A CA 1
ATOM 588 C C . ILE A 1 73 ? -9.469 4.529 3.497 1.00 93.81 73 ILE A C 1
ATOM 590 O O . ILE A 1 73 ? -8.510 4.494 4.268 1.00 93.81 73 ILE A O 1
ATOM 594 N N . LYS A 1 74 ? -10.275 5.592 3.401 1.00 91.88 74 LYS A N 1
ATOM 595 C CA . LYS A 1 74 ? -10.117 6.832 4.174 1.00 91.88 74 LYS A CA 1
ATOM 596 C C . LYS A 1 74 ? -11.464 7.231 4.774 1.00 91.88 74 LYS A C 1
ATOM 598 O O . LYS A 1 74 ? -12.319 7.802 4.091 1.00 91.88 74 LYS A O 1
ATOM 603 N N . GLY A 1 75 ? -11.660 6.906 6.053 1.00 87.25 75 GLY A N 1
ATOM 604 C CA . GLY A 1 75 ? -12.976 6.984 6.696 1.00 87.25 75 GLY A CA 1
ATOM 605 C C . GLY A 1 75 ? -13.967 6.052 5.997 1.00 87.25 75 GLY A C 1
ATOM 606 O O . GLY A 1 75 ? -13.661 4.884 5.782 1.00 87.25 75 GLY A O 1
ATOM 607 N N . ASP A 1 76 ? -15.113 6.586 5.574 1.00 89.69 76 ASP A N 1
ATOM 608 C CA . ASP A 1 76 ? -16.148 5.815 4.867 1.00 89.69 76 ASP A CA 1
ATOM 609 C C . ASP A 1 76 ? -15.913 5.724 3.347 1.00 89.69 76 ASP A C 1
ATOM 611 O O . ASP A 1 76 ? -16.668 5.067 2.627 1.00 89.69 76 ASP A O 1
ATOM 615 N N . LYS A 1 77 ? -14.886 6.409 2.821 1.00 93.69 77 LYS A N 1
ATOM 616 C CA . LYS A 1 77 ? -14.582 6.411 1.389 1.00 93.69 77 LYS A CA 1
ATOM 617 C C . LYS A 1 77 ? -13.616 5.282 1.052 1.00 93.69 77 LYS A C 1
ATOM 619 O O . LYS A 1 77 ? -12.498 5.249 1.560 1.00 93.69 77 LYS A O 1
ATOM 624 N N . ILE A 1 78 ? -14.018 4.438 0.107 1.00 94.19 78 ILE A N 1
ATOM 625 C CA . ILE A 1 78 ? -13.166 3.417 -0.505 1.00 94.19 78 ILE A CA 1
ATOM 626 C C . ILE A 1 78 ? -12.865 3.847 -1.940 1.00 94.19 78 ILE A C 1
ATOM 628 O O . ILE A 1 78 ? -13.779 4.099 -2.724 1.00 94.19 78 ILE A O 1
ATOM 632 N N . THR A 1 79 ? -11.582 3.953 -2.276 1.00 94.69 79 THR A N 1
ATOM 633 C CA . THR A 1 79 ? -11.111 4.132 -3.654 1.00 94.69 79 THR A CA 1
ATOM 634 C C . THR A 1 79 ? -10.441 2.841 -4.098 1.00 94.69 79 THR A C 1
ATOM 636 O O . THR A 1 79 ? -9.535 2.364 -3.419 1.00 94.69 79 THR A O 1
ATOM 639 N 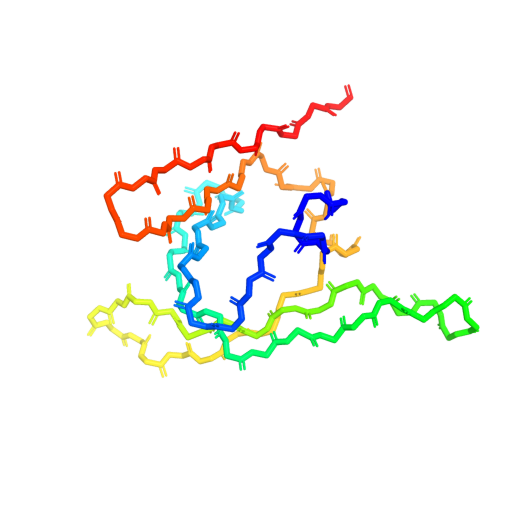N . ILE A 1 80 ? -10.895 2.275 -5.213 1.00 91.81 80 ILE A N 1
ATOM 640 C CA . ILE A 1 80 ? -10.354 1.036 -5.777 1.00 91.81 80 ILE A CA 1
ATOM 641 C C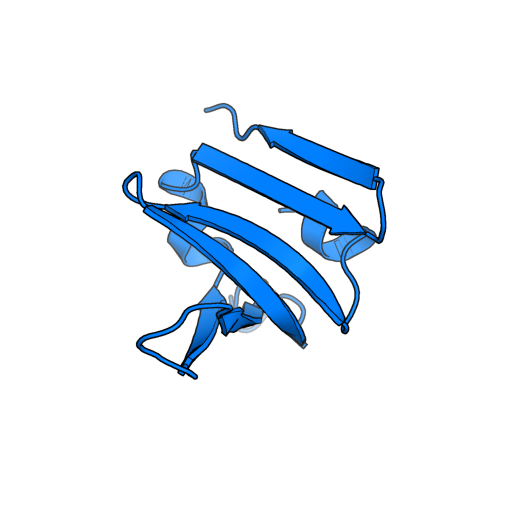 . ILE A 1 80 ? -9.474 1.408 -6.966 1.00 91.81 80 ILE A C 1
ATOM 643 O O . ILE A 1 80 ? -9.899 2.164 -7.841 1.00 91.81 80 ILE A O 1
ATOM 647 N N . VAL A 1 81 ? -8.246 0.901 -6.967 1.00 89.38 81 VAL A N 1
ATOM 648 C CA . VAL A 1 81 ? -7.287 1.027 -8.060 1.00 89.38 81 VAL A CA 1
ATOM 649 C C . VAL A 1 81 ? -7.042 -0.370 -8.609 1.00 89.38 81 VAL A C 1
ATOM 651 O O . VAL A 1 81 ? -6.367 -1.187 -7.983 1.00 89.38 81 VAL A O 1
ATOM 654 N N . GLU A 1 82 ? -7.623 -0.635 -9.771 1.00 82.19 82 GLU A N 1
ATOM 655 C CA . GLU A 1 82 ? -7.406 -1.870 -10.520 1.00 82.19 82 GLU A CA 1
ATOM 656 C C . GLU A 1 82 ? -6.127 -1.735 -11.348 1.00 82.19 82 GLU A C 1
ATOM 658 O O . GLU A 1 82 ? -5.897 -0.707 -11.997 1.00 82.19 82 GLU A O 1
ATOM 663 N N . VAL A 1 83 ? -5.280 -2.761 -11.301 1.00 79.12 83 VAL A N 1
ATOM 664 C CA . VAL A 1 83 ? -4.067 -2.828 -12.115 1.00 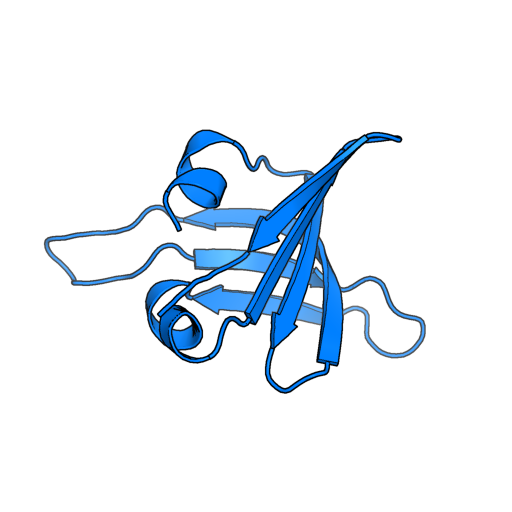79.12 83 VAL A CA 1
ATOM 665 C C . VAL A 1 83 ? -4.383 -3.702 -13.322 1.00 79.12 83 VAL A C 1
ATOM 667 O O . VAL A 1 83 ? -4.742 -4.868 -13.180 1.00 79.12 83 VAL A O 1
ATOM 670 N N . TYR A 1 84 ? -4.307 -3.105 -14.508 1.00 66.44 84 TYR A N 1
ATOM 671 C CA . TYR A 1 84 ? -4.493 -3.791 -15.782 1.00 66.44 84 TYR A CA 1
ATOM 672 C C . TYR A 1 84 ? -3.130 -3.988 -16.447 1.00 66.44 84 TYR A C 1
ATOM 674 O O . TYR A 1 84 ? -2.310 -3.068 -16.427 1.00 66.44 84 TYR A O 1
ATOM 682 N N . ASP A 1 85 ? -2.933 -5.180 -17.006 1.00 59.31 85 ASP A N 1
ATOM 683 C CA . ASP A 1 85 ? -1.763 -5.591 -17.798 1.00 59.31 85 ASP A CA 1
ATOM 684 C C . ASP A 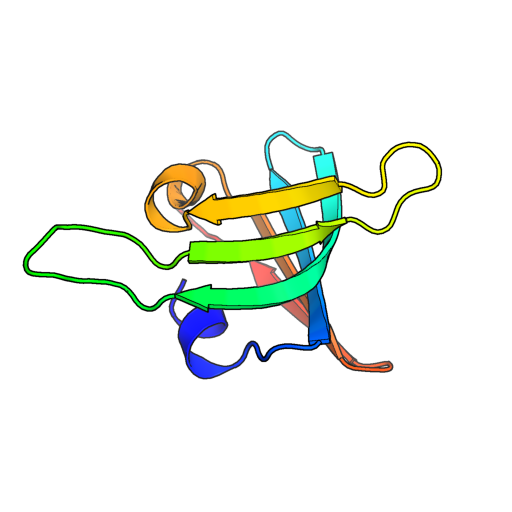1 85 ? -1.738 -4.900 -19.179 1.00 59.31 85 ASP A C 1
ATOM 686 O O . ASP A 1 85 ? -2.830 -4.755 -19.790 1.00 59.31 85 ASP A O 1
#

Foldseek 3Di:
DVCCVPPPDQQWWKWWQFPNDTWIFGWHDWDPADPVVRFAIWTWTQTDDDPDSDTDIDRCVVCVVRTQWMWTDDPPDIDIDGRDD